Protein AF-A0A7K1E709-F1 (afdb_monomer_lite)

Foldseek 3Di:
DPDPPPVLVVQLVVLLVVLVVLVVLLVQCLVVVVDPPSCVVSVNHDCQLVLLPQQCLLVLDQQAPDPPRHDPDPNVVSVVLSVLSVVAPHSSSSVVSVSVVSSVVSSRD

pLDDT: mean 92.6, std 9.47, range [52.97, 98.5]

Secondary structure (DSSP, 8-state):
--SSHHHHHHHHHHHHHHHHHHHHHHHHHHHTTT-TTHHHHTT---HHHHHHHHTTTTTT--TT--TTT---S-HHHHHHHHHHHTT-SSHHHHHHHHHHHHHHHHHH-

Structure (mmCIF, N/CA/C/O backbone):
data_AF-A0A7K1E709-F1
#
_entry.id   AF-A0A7K1E709-F1
#
loop_
_atom_site.group_PDB
_atom_site.id
_atom_site.type_symbol
_atom_site.label_atom_id
_atom_site.label_alt_id
_atom_site.label_comp_id
_atom_site.label_asym_id
_atom_site.label_entity_id
_atom_site.label_seq_id
_atom_site.pdbx_PDB_ins_code
_atom_site.Cartn_x
_atom_site.Cartn_y
_atom_site.Cartn_z
_atom_site.occupancy
_atom_site.B_iso_or_equiv
_atom_site.auth_seq_id
_atom_site.auth_comp_id
_atom_site.auth_asym_id
_atom_site.auth_atom_id
_atom_site.pdbx_PDB_model_num
ATOM 1 N N . MET A 1 1 ? -22.619 -15.477 29.634 1.00 52.97 1 MET A N 1
ATOM 2 C CA . MET A 1 1 ? -22.634 -14.726 28.351 1.00 52.97 1 MET A CA 1
ATOM 3 C C . MET A 1 1 ? -23.086 -13.294 28.629 1.00 52.97 1 MET A C 1
ATOM 5 O O . MET A 1 1 ? -23.983 -13.154 29.445 1.00 52.97 1 MET A O 1
ATOM 9 N N . LYS A 1 2 ? -22.523 -12.275 27.952 1.00 59.69 2 LYS A N 1
ATOM 10 C CA . LYS A 1 2 ? -22.848 -10.821 28.043 1.00 59.69 2 LYS A CA 1
ATOM 11 C C . LYS A 1 2 ? -22.007 -9.948 29.003 1.00 59.69 2 LYS A C 1
ATOM 13 O O . LYS A 1 2 ? -22.567 -9.282 29.859 1.00 59.69 2 LYS A O 1
ATOM 18 N N . ARG A 1 3 ? -20.681 -9.878 28.811 1.00 58.50 3 ARG A N 1
ATOM 19 C CA . ARG A 1 3 ? -19.858 -8.666 29.097 1.00 58.50 3 ARG A CA 1
ATOM 20 C C . ARG A 1 3 ? -18.655 -8.495 28.142 1.00 58.50 3 ARG A C 1
ATOM 22 O O . ARG A 1 3 ? -17.743 -7.742 28.445 1.00 58.50 3 ARG A O 1
ATOM 29 N N . LEU A 1 4 ? -18.650 -9.168 26.985 1.00 56.81 4 LEU A N 1
ATOM 30 C CA . LEU A 1 4 ? -17.544 -9.096 26.011 1.00 56.81 4 LEU A CA 1
ATOM 31 C C . LEU A 1 4 ? -17.720 -7.984 24.952 1.00 56.81 4 LEU A C 1
ATOM 33 O O . LEU A 1 4 ? -16.782 -7.660 24.240 1.00 56.81 4 LEU A O 1
ATOM 37 N N . LEU A 1 5 ? -18.913 -7.385 24.861 1.00 58.75 5 LEU A N 1
ATOM 38 C CA . LEU A 1 5 ? -19.239 -6.326 23.898 1.00 58.75 5 LEU A CA 1
ATOM 39 C C . LEU A 1 5 ? -18.514 -4.973 24.116 1.00 58.75 5 LEU A C 1
ATOM 41 O O . LEU A 1 5 ? -18.129 -4.371 23.119 1.00 58.75 5 LEU A O 1
ATOM 45 N N . PRO A 1 6 ? -18.313 -4.462 25.354 1.00 67.00 6 PRO A N 1
ATOM 46 C CA . PRO A 1 6 ? -17.666 -3.163 25.543 1.00 67.00 6 PRO A CA 1
ATOM 47 C C . PRO A 1 6 ? -16.202 -3.095 25.070 1.00 67.00 6 PRO A C 1
ATOM 49 O O . PRO A 1 6 ? -15.883 -2.120 24.395 1.00 67.00 6 PRO A O 1
ATOM 52 N N . PRO A 1 7 ? -15.309 -4.071 25.347 1.00 70.44 7 PRO A N 1
ATOM 53 C CA . PRO A 1 7 ? -13.921 -3.969 24.900 1.00 70.44 7 PRO A CA 1
ATOM 54 C C . PRO A 1 7 ? -13.797 -4.036 23.376 1.00 70.44 7 PRO A C 1
ATOM 56 O O . PRO A 1 7 ? -13.090 -3.211 22.817 1.00 70.44 7 PRO A O 1
ATOM 59 N N . LEU A 1 8 ? -14.541 -4.928 22.710 1.00 71.19 8 LEU A N 1
ATOM 60 C CA . LEU A 1 8 ? -14.501 -5.074 21.250 1.00 71.19 8 LEU A CA 1
ATOM 61 C C . LEU A 1 8 ? -15.040 -3.828 20.521 1.00 71.19 8 LEU A C 1
ATOM 63 O O . LEU A 1 8 ? -14.513 -3.417 19.493 1.00 71.19 8 LEU A O 1
ATOM 67 N N . ALA A 1 9 ? -16.078 -3.188 21.071 1.00 80.25 9 ALA A N 1
ATOM 68 C CA . ALA A 1 9 ? -16.600 -1.940 20.519 1.00 80.25 9 ALA A CA 1
ATOM 69 C C . ALA A 1 9 ? -15.609 -0.775 20.686 1.00 80.25 9 ALA A C 1
ATOM 71 O O . ALA A 1 9 ? -15.447 0.034 19.776 1.00 80.25 9 ALA A O 1
ATOM 72 N N . ILE A 1 10 ? -14.927 -0.692 21.833 1.00 84.88 10 ILE A N 1
ATOM 73 C CA . ILE A 1 10 ? -13.928 0.352 22.093 1.00 84.88 10 ILE A CA 1
ATOM 74 C C . ILE A 1 10 ? -12.705 0.161 21.188 1.00 84.88 10 ILE A C 1
ATOM 76 O O . ILE A 1 10 ? -12.277 1.125 20.553 1.00 84.88 10 ILE A O 1
ATOM 80 N N . THR A 1 11 ? -12.173 -1.061 21.078 1.00 85.50 11 THR A N 1
ATOM 81 C CA . THR A 1 11 ? -11.017 -1.343 20.213 1.00 85.50 11 THR A CA 1
ATOM 82 C C . THR A 1 11 ? -11.342 -1.056 18.753 1.00 85.50 11 THR A C 1
ATOM 84 O O . THR A 1 11 ? -10.609 -0.294 18.123 1.00 85.50 11 THR A O 1
ATOM 87 N N . GLY A 1 12 ? -12.490 -1.523 18.251 1.00 90.38 12 GLY A N 1
ATOM 88 C CA . GLY A 1 12 ? -12.926 -1.256 16.879 1.00 90.38 12 GLY A CA 1
ATOM 89 C C . GLY A 1 12 ? -13.051 0.239 16.559 1.00 90.38 12 GLY A C 1
ATOM 90 O O . GLY A 1 12 ? -12.572 0.692 15.520 1.00 90.38 12 GLY A O 1
ATOM 91 N N . VAL A 1 13 ? -13.618 1.044 17.470 1.00 91.50 13 VAL A N 1
ATOM 92 C CA . VAL A 1 13 ? -13.717 2.507 17.290 1.00 91.50 13 VAL A CA 1
ATOM 93 C C . VAL A 1 13 ? -12.338 3.170 17.291 1.00 91.50 13 VAL A C 1
ATOM 95 O O . VAL A 1 13 ? -12.063 4.021 16.439 1.00 91.50 13 VAL A O 1
ATOM 98 N N . THR A 1 14 ? -11.450 2.786 18.214 1.00 92.62 14 THR A N 1
ATOM 99 C CA . THR A 1 14 ? -10.085 3.336 18.244 1.00 92.62 14 THR A CA 1
ATOM 100 C C . THR A 1 14 ? -9.299 2.979 16.983 1.00 92.62 14 THR A C 1
ATOM 102 O O . THR A 1 14 ? -8.704 3.868 16.374 1.00 92.62 14 THR A O 1
ATOM 105 N N . ALA A 1 15 ? -9.366 1.722 16.535 1.00 94.88 15 ALA A N 1
ATOM 106 C CA . ALA A 1 15 ? -8.724 1.252 15.314 1.00 94.88 15 ALA A CA 1
ATOM 107 C C . ALA A 1 15 ? -9.249 1.993 14.079 1.00 94.88 15 ALA A C 1
ATOM 109 O O . ALA A 1 15 ? -8.456 2.516 13.299 1.00 94.88 15 ALA A O 1
ATOM 110 N N . GLY A 1 16 ? -10.572 2.123 13.935 1.00 94.75 16 GLY A N 1
ATOM 111 C CA . GLY A 1 16 ? -11.177 2.852 12.819 1.00 94.75 16 GLY A CA 1
ATOM 112 C C . GLY A 1 16 ? -10.780 4.330 12.788 1.00 94.75 16 GLY A C 1
ATOM 113 O O . GLY A 1 16 ? -10.473 4.872 11.724 1.00 94.75 16 GLY A O 1
ATOM 114 N N . THR A 1 17 ? -10.706 4.976 13.955 1.00 95.81 17 THR A N 1
ATOM 115 C CA . THR A 1 17 ? -10.279 6.379 14.060 1.00 95.81 17 THR A CA 1
ATOM 116 C C . THR A 1 17 ? -8.817 6.544 13.640 1.00 95.81 17 THR A C 1
ATOM 118 O O . THR A 1 17 ? -8.505 7.406 12.818 1.00 95.81 17 THR A O 1
ATOM 121 N N . LEU A 1 18 ? -7.918 5.695 14.147 1.00 96.69 18 LEU A N 1
ATOM 122 C CA . LEU A 1 18 ? -6.495 5.738 13.801 1.00 96.69 18 LEU A CA 1
ATOM 123 C C . LEU A 1 18 ? -6.244 5.386 12.331 1.00 96.69 18 LEU A C 1
ATOM 125 O O . LEU A 1 18 ? -5.436 6.048 11.682 1.00 96.69 18 LEU A O 1
ATOM 129 N N . ALA A 1 19 ? -6.961 4.402 11.785 1.00 96.56 19 ALA A N 1
ATOM 130 C CA . ALA A 1 19 ? -6.882 4.048 10.371 1.00 96.56 19 ALA A CA 1
ATOM 131 C C . ALA A 1 19 ? -7.314 5.219 9.478 1.00 96.56 19 ALA A C 1
ATOM 133 O O . ALA A 1 19 ? -6.614 5.557 8.524 1.00 96.56 19 ALA A O 1
ATOM 134 N N . THR A 1 20 ? -8.410 5.896 9.835 1.00 96.56 20 THR A N 1
ATOM 135 C CA . THR A 1 20 ? -8.896 7.079 9.110 1.00 96.56 20 THR A CA 1
ATOM 136 C C . THR A 1 20 ? -7.868 8.207 9.151 1.00 96.56 20 THR A C 1
ATOM 138 O O . THR A 1 20 ? -7.515 8.758 8.112 1.00 96.56 20 THR A O 1
ATOM 141 N N . LEU A 1 21 ? -7.327 8.524 10.332 1.00 97.00 21 LEU A N 1
ATOM 142 C CA . LEU A 1 21 ? -6.293 9.553 10.481 1.00 97.00 21 LEU A CA 1
ATOM 143 C C . LEU A 1 21 ? -5.020 9.216 9.690 1.00 97.00 21 LEU A C 1
ATOM 145 O O . LEU A 1 21 ? -4.437 10.098 9.060 1.00 97.00 21 LEU A O 1
ATOM 149 N N . SER A 1 22 ? -4.609 7.947 9.690 1.00 95.81 22 SER A N 1
ATOM 150 C CA . SER A 1 22 ? -3.447 7.475 8.934 1.00 95.81 22 SER A CA 1
ATOM 151 C C . SER A 1 22 ? -3.663 7.620 7.424 1.00 95.81 22 SER A C 1
ATOM 153 O O . SER A 1 22 ? -2.808 8.162 6.726 1.00 95.81 22 SER A O 1
ATOM 155 N N . PHE A 1 23 ? -4.844 7.248 6.917 1.00 96.94 23 PHE A N 1
ATOM 156 C CA . PHE A 1 23 ? -5.181 7.438 5.506 1.00 96.94 23 PHE A CA 1
ATOM 157 C C . PHE A 1 23 ? -5.229 8.923 5.119 1.00 96.94 23 PHE A C 1
ATOM 159 O O . PHE A 1 23 ? -4.656 9.310 4.102 1.00 96.94 23 PHE A O 1
ATOM 166 N N . LEU A 1 24 ? -5.833 9.777 5.957 1.00 97.19 24 LEU A N 1
ATOM 167 C CA . LEU A 1 24 ? -5.874 11.229 5.741 1.00 97.19 24 LEU A CA 1
ATOM 168 C C . LEU A 1 24 ? -4.470 11.843 5.664 1.00 97.19 24 LEU A C 1
ATOM 170 O O . LEU A 1 24 ? -4.211 12.663 4.786 1.00 97.19 24 LEU A O 1
ATOM 174 N N . LYS A 1 25 ? -3.542 11.416 6.530 1.00 96.06 25 LYS A N 1
ATOM 175 C CA . LYS A 1 25 ? -2.126 11.817 6.465 1.00 96.06 25 LYS A CA 1
ATOM 176 C C . LYS A 1 25 ? -1.496 11.441 5.119 1.00 96.06 25 LYS A C 1
ATOM 178 O O . LYS A 1 25 ? -0.714 12.217 4.571 1.00 96.06 25 LYS A O 1
ATOM 183 N N . SER A 1 26 ? -1.824 10.268 4.588 1.00 97.12 26 SER A N 1
ATOM 184 C CA . SER A 1 26 ? -1.278 9.784 3.319 1.00 97.12 26 SER A CA 1
ATOM 185 C C . SER A 1 26 ? -1.885 10.448 2.084 1.00 97.12 26 SER A C 1
ATOM 187 O O . SER A 1 26 ? -1.290 10.345 1.012 1.00 97.12 26 SER A O 1
ATOM 189 N N . LEU A 1 27 ? -3.012 11.164 2.199 1.00 97.38 27 LEU A N 1
ATOM 190 C CA . LEU A 1 27 ? -3.691 11.770 1.047 1.00 97.38 27 LEU A CA 1
ATOM 191 C C . LEU A 1 27 ? -2.800 12.725 0.252 1.00 97.38 27 LEU A C 1
ATOM 193 O O . LEU A 1 27 ? -2.828 12.660 -0.973 1.00 97.38 27 LEU A O 1
ATOM 197 N N . HIS A 1 28 ? -1.983 13.557 0.914 1.00 97.19 28 HIS A N 1
ATOM 198 C CA . HIS A 1 28 ? -1.054 14.457 0.212 1.00 97.19 28 HIS A CA 1
ATOM 199 C C . HIS A 1 28 ? -0.099 13.678 -0.691 1.00 97.19 28 HIS A C 1
ATOM 201 O O . HIS A 1 28 ? 0.092 14.028 -1.850 1.00 97.19 28 HIS A O 1
AT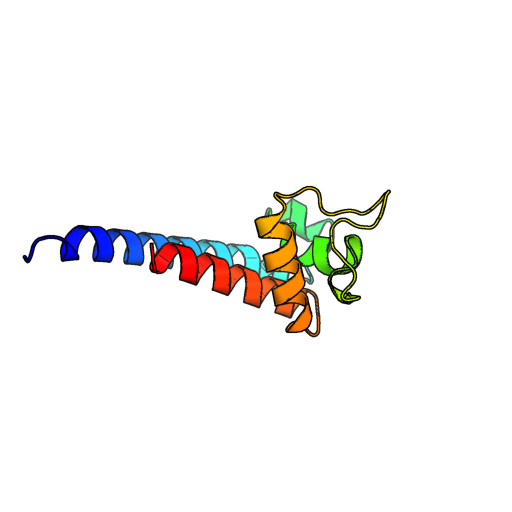OM 207 N N . CYS A 1 29 ? 0.481 12.591 -0.187 1.00 97.69 29 CYS A N 1
ATOM 208 C CA . CYS A 1 29 ? 1.359 11.752 -0.992 1.00 97.69 29 CYS A CA 1
ATOM 209 C C . CYS A 1 29 ? 0.594 10.991 -2.072 1.00 97.69 29 CYS A C 1
ATOM 211 O O . CYS A 1 29 ? 1.054 10.939 -3.208 1.00 97.69 29 CYS A O 1
ATOM 213 N N . ARG A 1 30 ? -0.586 10.450 -1.755 1.00 97.62 30 ARG A N 1
ATOM 214 C CA . ARG A 1 30 ? -1.413 9.695 -2.702 1.00 97.62 30 ARG A CA 1
ATOM 215 C C . ARG A 1 30 ? -1.815 10.542 -3.912 1.0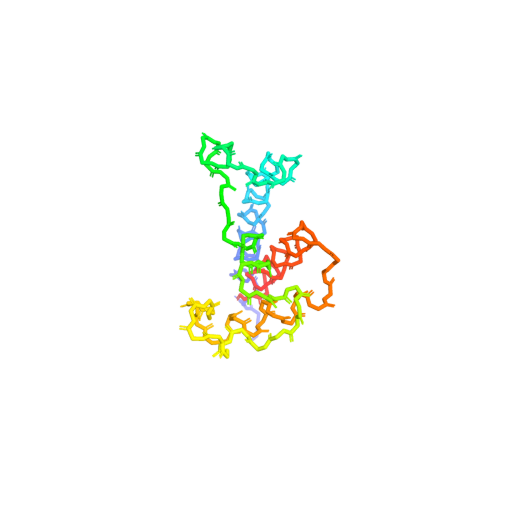0 97.62 30 ARG A C 1
ATOM 217 O O . ARG A 1 30 ? -1.738 10.058 -5.035 1.00 97.62 30 ARG A O 1
ATOM 224 N N . THR A 1 31 ? -2.198 11.806 -3.711 1.00 97.50 31 THR A N 1
ATOM 225 C CA . THR A 1 31 ? -2.549 12.728 -4.810 1.00 97.50 31 THR A CA 1
ATOM 226 C C . THR A 1 31 ? -1.335 13.249 -5.580 1.00 97.50 31 THR A C 1
ATOM 228 O O . THR A 1 31 ? -1.487 13.716 -6.703 1.00 97.50 31 THR A O 1
ATOM 231 N N . ASN A 1 32 ? -0.136 13.131 -5.006 1.00 97.25 32 ASN A N 1
ATOM 232 C CA . ASN A 1 32 ? 1.140 13.496 -5.625 1.00 97.25 32 ASN A CA 1
ATOM 233 C C . ASN A 1 32 ? 1.996 12.256 -5.958 1.00 97.25 32 ASN A C 1
ATOM 235 O O . ASN A 1 32 ? 3.227 12.324 -5.946 1.00 97.25 32 ASN A O 1
ATOM 239 N N . PHE A 1 33 ? 1.348 11.115 -6.227 1.00 96.94 33 PHE A N 1
ATOM 240 C CA . PHE A 1 33 ? 1.966 9.876 -6.720 1.00 96.94 33 PHE A CA 1
ATOM 241 C C . PHE A 1 33 ? 3.127 9.333 -5.874 1.00 96.94 33 PHE A C 1
ATOM 243 O O . PHE A 1 33 ? 4.020 8.670 -6.394 1.00 96.94 33 PHE A O 1
ATOM 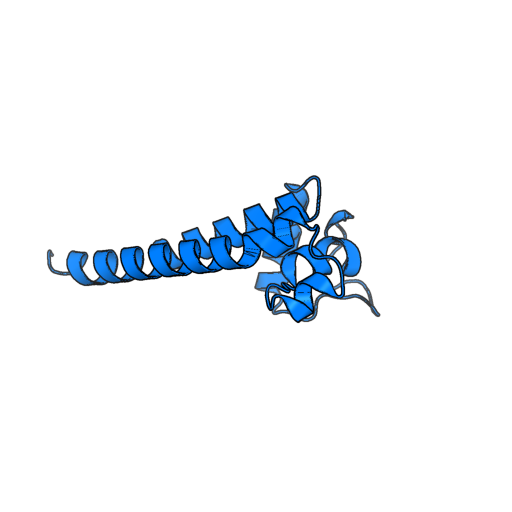250 N N . PHE A 1 34 ? 3.143 9.628 -4.573 1.00 96.94 34 PHE A N 1
ATOM 251 C CA . PHE A 1 34 ? 4.230 9.276 -3.657 1.00 96.94 34 PHE A CA 1
ATOM 252 C C . PHE A 1 34 ? 5.627 9.694 -4.169 1.00 96.94 34 PHE A C 1
ATOM 254 O O . PHE A 1 34 ? 6.640 9.109 -3.775 1.00 96.94 34 PHE A O 1
ATOM 261 N N . ALA A 1 35 ? 5.709 10.743 -4.992 1.00 96.19 35 ALA A N 1
ATOM 262 C CA . ALA A 1 35 ? 6.952 11.169 -5.620 1.00 96.19 35 ALA A CA 1
ATOM 263 C C . ALA A 1 35 ? 7.992 11.688 -4.607 1.00 96.19 35 ALA A C 1
ATOM 265 O O . ALA A 1 35 ? 7.673 12.391 -3.644 1.00 96.19 35 ALA A O 1
ATOM 266 N N . SER A 1 36 ? 9.268 11.388 -4.854 1.00 93.69 36 SER A N 1
ATOM 267 C CA . SER A 1 36 ? 10.397 11.987 -4.131 1.00 93.69 36 SER A CA 1
ATOM 268 C C . SER A 1 36 ? 10.738 13.368 -4.716 1.00 93.69 36 SER A C 1
ATOM 270 O O . SER A 1 36 ? 10.647 13.533 -5.933 1.00 93.69 36 SER A O 1
ATOM 272 N N . PRO A 1 37 ? 11.131 14.371 -3.901 1.00 95.75 37 PRO A N 1
ATOM 273 C CA . PRO A 1 37 ? 11.327 14.339 -2.444 1.00 95.75 37 PRO A CA 1
ATOM 274 C C . PRO A 1 37 ? 10.050 14.596 -1.629 1.00 95.75 37 PRO A C 1
ATOM 276 O O . PRO A 1 37 ? 10.090 14.508 -0.402 1.00 95.75 37 PRO A O 1
ATOM 279 N N . ASN A 1 38 ? 8.928 14.895 -2.294 1.00 95.75 38 ASN A N 1
ATOM 280 C CA . ASN A 1 38 ? 7.664 15.306 -1.676 1.00 95.75 38 ASN A CA 1
ATOM 281 C C . ASN A 1 38 ? 7.188 14.332 -0.582 1.00 95.75 38 ASN A C 1
ATOM 283 O O . ASN A 1 38 ? 6.774 14.761 0.493 1.00 95.75 38 ASN A O 1
ATOM 287 N N . SER A 1 39 ? 7.325 13.022 -0.808 1.00 96.12 39 SER A N 1
ATOM 288 C CA . SER A 1 39 ? 6.956 12.006 0.183 1.00 96.12 39 SER A CA 1
ATOM 289 C C . SER A 1 39 ? 7.723 12.096 1.495 1.00 96.12 39 SER A C 1
ATOM 291 O O . SER A 1 39 ? 7.165 11.844 2.566 1.00 96.12 39 SER A O 1
ATOM 293 N N . TYR A 1 40 ? 8.993 12.484 1.420 1.00 95.81 40 TYR A N 1
ATOM 294 C CA . TYR A 1 40 ? 9.860 12.608 2.582 1.00 95.81 40 TYR A CA 1
ATOM 295 C C . TYR A 1 40 ? 9.665 13.953 3.280 1.00 95.81 40 TYR A C 1
ATOM 297 O O . TYR A 1 40 ? 9.561 13.992 4.503 1.00 95.81 40 TYR A O 1
ATOM 305 N N . THR A 1 41 ? 9.538 15.048 2.527 1.00 97.25 41 THR A N 1
ATOM 306 C CA . THR A 1 41 ? 9.356 16.389 3.106 1.00 97.25 41 THR A CA 1
ATOM 307 C C . THR A 1 41 ? 7.995 16.560 3.781 1.00 97.25 41 THR A C 1
ATOM 309 O O . THR A 1 41 ? 7.901 17.259 4.786 1.00 97.25 41 THR A O 1
ATOM 312 N N . HIS A 1 42 ? 6.957 15.878 3.290 1.00 96.12 42 HIS A N 1
ATOM 313 C CA . HIS A 1 42 ? 5.624 15.856 3.904 1.00 96.12 42 HIS A CA 1
ATOM 314 C C . HIS A 1 42 ? 5.401 14.667 4.853 1.00 96.12 42 HIS A C 1
ATOM 316 O O . HIS A 1 42 ? 4.292 14.470 5.356 1.00 96.12 42 HIS A O 1
ATOM 322 N N . LEU A 1 43 ? 6.448 13.879 5.131 1.00 95.88 43 LEU A N 1
ATOM 323 C CA . LEU A 1 43 ? 6.428 12.744 6.059 1.00 95.88 43 LEU A CA 1
ATOM 324 C C . LEU A 1 43 ? 5.335 11.704 5.753 1.00 95.88 43 LEU A C 1
ATOM 326 O O . LEU A 1 43 ? 4.865 11.035 6.671 1.00 95.88 43 LEU A O 1
ATOM 330 N N . CYS A 1 44 ? 4.889 11.572 4.506 1.00 96.75 44 CYS A N 1
ATOM 331 C CA . CYS A 1 44 ? 3.822 10.646 4.105 1.00 96.75 44 CYS A CA 1
ATOM 332 C C . CYS A 1 44 ? 4.319 9.498 3.210 1.00 96.75 44 CYS A C 1
ATOM 334 O O . CYS A 1 44 ? 3.519 8.830 2.557 1.00 96.75 44 CYS A O 1
ATOM 336 N N . TYR A 1 45 ? 5.633 9.251 3.206 1.00 96.31 45 TYR A N 1
ATOM 337 C CA . TYR A 1 45 ? 6.234 8.072 2.587 1.00 96.31 45 TYR A CA 1
ATOM 338 C C . TYR A 1 45 ? 5.588 6.770 3.089 1.00 96.31 45 TYR A C 1
ATOM 340 O O . TYR A 1 45 ? 5.291 6.620 4.277 1.00 96.31 45 TYR A O 1
ATOM 348 N N . SER A 1 46 ? 5.393 5.825 2.170 1.00 96.19 46 SER A N 1
ATOM 349 C CA . SER A 1 46 ? 4.897 4.484 2.453 1.00 96.19 46 SER A CA 1
ATOM 350 C C . SER A 1 46 ? 5.597 3.486 1.541 1.00 96.19 46 SER A C 1
ATOM 352 O O . SER A 1 46 ? 5.662 3.699 0.330 1.00 96.19 46 SER A O 1
ATOM 354 N N . ASP A 1 47 ? 6.071 2.380 2.115 1.00 95.50 47 ASP A N 1
ATOM 355 C CA . ASP A 1 47 ? 6.676 1.298 1.339 1.00 95.50 47 ASP A CA 1
ATOM 356 C C . ASP A 1 47 ? 5.653 0.590 0.443 1.00 95.50 47 ASP A C 1
ATOM 358 O O . ASP A 1 47 ? 6.018 0.065 -0.599 1.00 95.50 47 ASP A O 1
ATOM 362 N N . ILE A 1 48 ? 4.364 0.593 0.799 1.00 97.00 48 ILE A N 1
ATOM 363 C CA . ILE A 1 48 ? 3.324 -0.145 0.068 1.00 97.00 48 ILE A CA 1
ATOM 364 C C . ILE A 1 48 ? 3.328 0.201 -1.438 1.00 97.00 48 ILE A C 1
ATOM 366 O O . ILE A 1 48 ? 3.589 -0.694 -2.239 1.00 97.00 48 ILE A O 1
ATOM 370 N N . PRO A 1 49 ? 3.119 1.460 -1.871 1.00 97.00 49 PRO A N 1
ATOM 371 C CA . PRO A 1 49 ? 3.183 1.800 -3.292 1.00 97.00 49 PRO A CA 1
ATOM 372 C C . PRO A 1 49 ? 4.589 1.616 -3.888 1.00 97.00 49 PRO A C 1
ATOM 374 O O . PRO A 1 49 ? 4.707 1.294 -5.067 1.00 97.00 49 PRO A O 1
ATOM 377 N N . ALA A 1 50 ? 5.654 1.779 -3.093 1.00 95.44 50 ALA A N 1
ATOM 378 C CA . ALA A 1 50 ? 7.035 1.643 -3.563 1.00 95.44 50 ALA A CA 1
ATOM 379 C C . ALA A 1 50 ? 7.397 0.190 -3.921 1.00 95.44 50 ALA A C 1
ATOM 381 O O . ALA A 1 50 ? 8.104 -0.054 -4.898 1.00 95.44 50 ALA A O 1
ATOM 382 N N . LEU A 1 51 ? 6.892 -0.783 -3.160 1.00 96.25 51 LEU A N 1
ATOM 383 C CA . LEU A 1 51 ? 7.180 -2.206 -3.354 1.00 96.25 51 LEU A CA 1
ATOM 384 C C . LEU A 1 51 ? 6.431 -2.813 -4.544 1.00 96.25 51 LEU A C 1
ATOM 386 O O . LEU A 1 51 ? 6.872 -3.846 -5.043 1.00 96.25 51 LEU A O 1
ATOM 390 N N . PHE A 1 52 ? 5.339 -2.185 -5.004 1.00 97.00 52 PHE A N 1
ATOM 391 C CA . PHE A 1 52 ? 4.471 -2.716 -6.062 1.00 97.00 52 PHE A CA 1
ATOM 392 C C . PHE A 1 52 ? 5.263 -3.109 -7.315 1.00 97.00 52 PHE A C 1
ATOM 394 O O . PHE A 1 52 ? 5.262 -4.277 -7.693 1.00 97.00 52 PHE A O 1
ATOM 401 N N . GLY A 1 53 ? 6.008 -2.161 -7.890 1.00 94.12 53 GLY A N 1
ATOM 402 C CA . GLY A 1 53 ? 6.901 -2.426 -9.021 1.00 94.12 53 GLY A CA 1
ATOM 403 C C . GLY A 1 53 ? 8.296 -2.890 -8.599 1.00 94.12 53 GLY A C 1
ATOM 404 O O . GLY A 1 53 ? 8.877 -3.771 -9.225 1.00 94.12 53 GLY A O 1
ATOM 405 N N . ALA A 1 54 ? 8.845 -2.344 -7.505 1.00 93.88 54 ALA A N 1
ATOM 406 C CA . ALA A 1 54 ? 10.233 -2.615 -7.115 1.00 93.88 54 ALA A CA 1
ATOM 407 C C . ALA A 1 54 ? 10.501 -4.086 -6.755 1.00 93.88 54 ALA A C 1
ATOM 409 O O . ALA A 1 54 ? 11.640 -4.534 -6.843 1.00 93.88 54 ALA A O 1
ATOM 410 N N . ARG A 1 55 ? 9.466 -4.833 -6.344 1.00 94.62 55 ARG A N 1
ATOM 411 C CA . ARG A 1 55 ? 9.548 -6.267 -6.013 1.00 94.62 55 ARG A CA 1
ATOM 412 C C . ARG A 1 55 ? 8.812 -7.155 -7.024 1.00 94.62 55 ARG A C 1
ATOM 414 O O . ARG A 1 55 ? 8.573 -8.326 -6.744 1.00 94.62 55 ARG A O 1
ATOM 421 N N . GLY A 1 56 ? 8.414 -6.597 -8.172 1.00 93.94 56 GLY A N 1
ATOM 422 C CA . GLY A 1 56 ? 7.686 -7.306 -9.229 1.00 93.94 56 GLY A CA 1
ATOM 423 C C . GLY A 1 56 ? 6.295 -7.807 -8.824 1.00 93.94 56 GLY A C 1
ATOM 424 O O . GLY A 1 56 ? 5.789 -8.765 -9.410 1.00 93.94 56 GLY A O 1
ATOM 425 N N . LEU A 1 57 ? 5.660 -7.204 -7.813 1.00 95.88 57 LEU A N 1
ATOM 426 C CA . LEU A 1 57 ? 4.316 -7.617 -7.391 1.00 95.88 57 LEU A CA 1
ATOM 427 C C . LEU A 1 57 ? 3.283 -7.335 -8.491 1.00 95.88 57 LEU A C 1
ATOM 429 O O . LEU A 1 57 ? 2.364 -8.129 -8.684 1.00 95.88 57 LEU A O 1
ATOM 433 N N . ASP A 1 58 ? 3.483 -6.249 -9.234 1.00 96.25 58 ASP A N 1
ATOM 434 C CA . ASP A 1 58 ? 2.741 -5.861 -10.437 1.00 96.25 58 ASP A CA 1
ATOM 435 C C . ASP A 1 58 ? 2.873 -6.875 -11.590 1.00 96.25 58 ASP A C 1
ATOM 437 O O . ASP A 1 58 ? 1.961 -7.024 -12.398 1.00 96.25 58 ASP A O 1
ATOM 441 N N . GLN A 1 59 ? 3.977 -7.625 -11.639 1.00 94.81 59 GLN A N 1
ATOM 442 C CA . GLN A 1 59 ? 4.227 -8.670 -12.639 1.00 94.81 59 GLN A CA 1
ATOM 443 C C . GLN A 1 59 ? 3.685 -10.048 -12.224 1.00 94.81 59 GLN A C 1
ATOM 445 O O . GLN A 1 59 ? 3.809 -11.022 -12.968 1.00 94.81 59 GLN A O 1
ATOM 450 N N . GLY A 1 60 ? 3.120 -10.172 -11.018 1.00 91.94 60 GLY A N 1
ATOM 451 C CA . GLY A 1 60 ? 2.600 -11.437 -10.497 1.00 91.94 60 GLY A CA 1
ATOM 452 C C . GLY A 1 60 ? 3.669 -12.505 -10.233 1.00 91.94 60 GLY A C 1
ATOM 453 O O . GLY A 1 60 ? 3.323 -13.678 -10.058 1.00 91.94 60 GLY A O 1
ATOM 454 N N . ILE A 1 61 ? 4.951 -12.124 -10.193 1.00 91.06 61 ILE A N 1
ATOM 455 C CA . ILE A 1 61 ? 6.042 -13.041 -9.855 1.00 91.06 61 ILE A CA 1
ATOM 456 C C . ILE A 1 61 ? 5.995 -13.415 -8.369 1.00 91.06 61 ILE A C 1
ATOM 458 O O . ILE A 1 61 ? 5.373 -12.740 -7.546 1.00 91.06 61 ILE A O 1
ATOM 462 N N . ASN A 1 62 ? 6.648 -14.521 -8.010 1.00 94.06 62 ASN A N 1
AT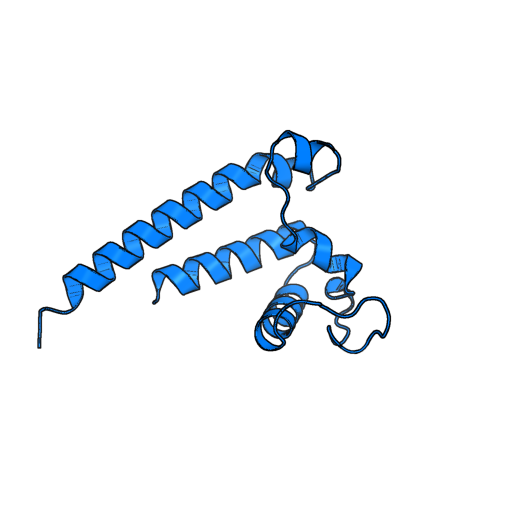OM 463 C CA . ASN A 1 62 ? 6.787 -14.891 -6.608 1.00 94.06 62 ASN A CA 1
ATOM 464 C C . ASN A 1 62 ? 7.604 -13.805 -5.871 1.00 94.06 62 ASN A C 1
ATOM 466 O O . ASN A 1 62 ? 8.755 -13.578 -6.249 1.00 94.06 62 ASN A O 1
ATOM 470 N N . PRO A 1 63 ? 7.076 -13.180 -4.797 1.00 94.94 63 PRO A N 1
ATOM 471 C CA . PRO A 1 63 ? 7.760 -12.094 -4.091 1.00 94.94 63 PRO A CA 1
ATOM 472 C C . PRO A 1 63 ? 9.125 -12.478 -3.501 1.00 94.94 63 PRO A C 1
ATOM 474 O O . PRO A 1 63 ? 9.883 -11.590 -3.136 1.00 94.94 63 PRO A O 1
ATOM 477 N N . TYR A 1 64 ? 9.451 -13.769 -3.395 1.00 95.94 64 TYR A N 1
ATOM 478 C CA . TYR A 1 64 ? 10.699 -14.262 -2.798 1.00 95.94 64 TYR A CA 1
ATOM 479 C C . TYR A 1 64 ? 11.584 -15.061 -3.769 1.00 95.94 64 TYR A C 1
ATOM 481 O O . TYR A 1 64 ? 12.466 -15.795 -3.327 1.00 95.94 64 TYR A O 1
ATOM 489 N N . SER A 1 65 ? 11.326 -15.006 -5.083 1.00 92.44 65 SER A N 1
ATOM 490 C CA . SER A 1 65 ? 12.130 -15.762 -6.059 1.00 92.44 65 SER A CA 1
ATOM 491 C C . SER A 1 65 ? 13.351 -15.016 -6.588 1.00 92.44 65 SER A C 1
ATOM 493 O O . SER A 1 65 ? 14.263 -15.660 -7.103 1.00 92.44 65 SER A O 1
ATOM 495 N N . ASP A 1 66 ? 13.367 -13.684 -6.520 1.00 91.12 66 ASP A N 1
ATOM 496 C CA . ASP A 1 66 ? 14.438 -12.878 -7.111 1.00 91.12 66 ASP A CA 1
ATOM 497 C C . ASP A 1 66 ? 15.635 -12.749 -6.146 1.00 91.12 66 ASP A C 1
ATOM 499 O O . ASP A 1 66 ? 15.457 -12.303 -5.013 1.00 91.12 66 ASP A O 1
ATOM 503 N N . PRO A 1 67 ? 16.869 -13.100 -6.542 1.00 89.50 67 PRO A N 1
ATOM 504 C CA . PRO A 1 67 ? 18.022 -13.055 -5.641 1.00 89.50 67 PRO A CA 1
ATOM 505 C C . PRO A 1 67 ? 18.449 -11.635 -5.222 1.00 89.50 67 PRO A C 1
ATOM 507 O O . PRO A 1 67 ? 19.189 -11.501 -4.251 1.00 89.50 67 PRO A O 1
ATOM 510 N N . LEU A 1 68 ? 18.021 -10.591 -5.937 1.00 90.94 68 LEU A N 1
ATOM 511 C CA . LEU A 1 68 ? 18.402 -9.193 -5.705 1.00 90.94 68 LEU A CA 1
ATOM 512 C C . LEU A 1 68 ? 17.232 -8.330 -5.212 1.00 90.94 68 LEU A C 1
ATOM 514 O O . LEU A 1 68 ? 17.445 -7.428 -4.407 1.00 90.94 68 LEU A O 1
ATOM 518 N N . ASN A 1 69 ? 16.011 -8.608 -5.674 1.00 90.56 69 ASN A N 1
ATOM 519 C CA . ASN A 1 69 ? 14.818 -7.787 -5.442 1.00 90.56 69 ASN A CA 1
ATOM 520 C C . ASN A 1 69 ? 13.691 -8.540 -4.715 1.00 90.56 69 ASN A C 1
ATOM 522 O O . ASN A 1 69 ? 12.530 -8.134 -4.782 1.00 90.56 69 ASN A O 1
ATOM 526 N N . SER A 1 70 ? 14.003 -9.636 -4.016 1.00 93.94 70 SER A N 1
ATOM 527 C CA . SER A 1 70 ? 13.023 -10.322 -3.163 1.00 93.94 70 SER A CA 1
ATOM 528 C C . SER A 1 70 ? 12.460 -9.401 -2.085 1.00 93.94 70 SER A C 1
ATOM 530 O O . SER A 1 70 ? 13.137 -8.503 -1.590 1.00 93.94 70 SER A O 1
ATOM 532 N N . MET A 1 71 ? 11.217 -9.640 -1.684 1.00 94.62 71 MET A N 1
ATOM 533 C CA . MET A 1 71 ? 10.548 -8.974 -0.575 1.00 94.62 71 MET A CA 1
ATOM 534 C C . MET A 1 71 ? 11.305 -9.218 0.742 1.00 94.62 71 MET A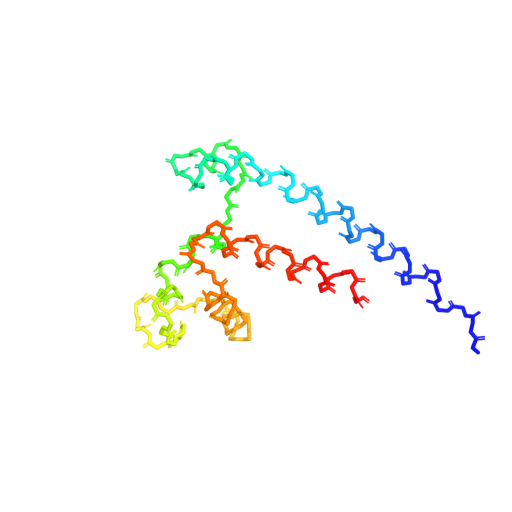 C 1
ATOM 536 O O . MET A 1 71 ? 11.676 -10.345 1.055 1.00 94.62 71 MET A O 1
ATOM 540 N N . GLU A 1 72 ? 11.513 -8.168 1.537 1.00 93.56 72 GLU A N 1
ATOM 541 C CA . GLU A 1 72 ? 12.245 -8.249 2.821 1.00 93.56 72 GLU A CA 1
ATOM 542 C C . GLU A 1 72 ? 11.326 -8.459 4.036 1.00 93.56 72 GLU A C 1
ATOM 544 O O . GLU A 1 72 ? 11.778 -8.783 5.134 1.00 93.56 72 GLU A O 1
ATOM 549 N N . TYR A 1 73 ? 10.019 -8.277 3.850 1.00 93.88 73 TYR A N 1
ATOM 550 C CA . TYR A 1 73 ? 9.014 -8.401 4.904 1.00 93.88 73 TYR A CA 1
ATOM 551 C C . TYR A 1 73 ? 8.685 -9.874 5.195 1.00 93.88 73 TYR A C 1
ATOM 553 O O . TYR A 1 73 ? 8.934 -10.737 4.346 1.00 93.88 73 TYR A O 1
ATOM 561 N N . PRO A 1 74 ? 8.079 -10.188 6.360 1.00 95.75 74 PRO A N 1
ATOM 562 C CA . PRO A 1 74 ? 7.679 -11.550 6.702 1.00 95.75 74 PRO A CA 1
ATOM 563 C C . PRO A 1 74 ? 6.896 -12.243 5.584 1.00 95.75 74 PRO A C 1
ATOM 565 O O . PRO A 1 74 ? 6.016 -11.638 4.972 1.00 95.75 74 PRO A O 1
ATOM 568 N N . VAL A 1 75 ? 7.185 -13.531 5.370 1.00 95.88 75 VAL A N 1
ATOM 569 C CA . VAL A 1 75 ? 6.682 -14.329 4.234 1.00 95.88 75 VAL A CA 1
ATOM 570 C C . VAL A 1 75 ? 5.166 -14.226 4.058 1.00 95.88 75 VAL A C 1
ATOM 572 O O . VAL A 1 75 ? 4.679 -14.018 2.947 1.00 95.88 75 VAL A O 1
ATOM 575 N N . GLY A 1 76 ? 4.412 -14.311 5.158 1.00 95.25 76 GLY A N 1
ATOM 576 C CA . GLY A 1 76 ? 2.955 -14.164 5.128 1.00 95.25 76 GLY A CA 1
ATOM 577 C C . GLY A 1 76 ? 2.507 -12.799 4.599 1.00 95.25 76 GLY A C 1
ATOM 578 O O . GLY A 1 76 ? 1.658 -12.733 3.714 1.00 95.25 76 GLY A O 1
ATOM 579 N N . THR A 1 77 ? 3.121 -11.715 5.077 1.00 94.62 77 THR A N 1
ATOM 580 C CA . THR A 1 77 ? 2.826 -10.349 4.624 1.00 94.62 77 THR A CA 1
ATOM 581 C C . THR A 1 77 ? 3.156 -10.168 3.145 1.00 94.62 77 THR A C 1
ATOM 583 O O . THR A 1 77 ? 2.356 -9.587 2.416 1.00 94.62 77 THR A O 1
ATOM 586 N N . GLY A 1 78 ? 4.289 -10.704 2.677 1.00 95.69 78 GLY A N 1
ATOM 587 C CA . GLY A 1 78 ? 4.676 -10.618 1.267 1.00 95.69 78 GLY A CA 1
ATOM 588 C C . GLY A 1 78 ? 3.694 -11.318 0.331 1.00 95.69 78 GLY A C 1
ATOM 589 O O . GLY A 1 78 ? 3.325 -10.752 -0.695 1.00 95.69 78 GLY A O 1
ATOM 590 N N . TYR A 1 79 ? 3.202 -12.507 0.691 1.00 97.06 79 TYR A N 1
ATOM 591 C CA . TYR A 1 79 ? 2.192 -13.197 -0.119 1.00 97.06 79 TYR A CA 1
ATOM 592 C C . TYR A 1 79 ? 0.809 -12.542 -0.059 1.00 97.06 79 TYR A C 1
ATOM 594 O O . TYR A 1 79 ? 0.106 -12.530 -1.071 1.00 97.06 79 TYR A O 1
ATOM 602 N N . ILE A 1 80 ? 0.415 -11.965 1.081 1.00 96.88 80 ILE A N 1
ATOM 603 C CA . ILE A 1 80 ? -0.821 -11.172 1.178 1.00 96.88 80 ILE A CA 1
ATOM 604 C C . ILE A 1 80 ? -0.729 -9.959 0.247 1.00 96.88 80 ILE A C 1
ATOM 606 O O . ILE A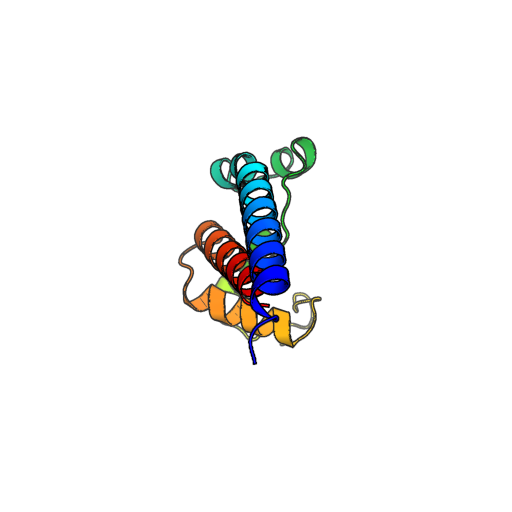 1 80 ? -1.618 -9.753 -0.578 1.00 96.88 80 ILE A O 1
ATOM 610 N N . ALA A 1 81 ? 0.377 -9.215 0.311 1.00 97.38 81 ALA A N 1
ATOM 611 C CA . ALA A 1 81 ? 0.639 -8.086 -0.572 1.00 97.38 81 ALA A CA 1
ATOM 612 C C . ALA A 1 81 ? 0.653 -8.522 -2.050 1.00 97.38 81 ALA A C 1
ATOM 614 O O . ALA A 1 81 ? -0.063 -7.950 -2.861 1.00 97.38 81 ALA A O 1
ATOM 615 N N . SER A 1 82 ? 1.367 -9.595 -2.403 1.00 97.06 82 SER A N 1
ATOM 616 C CA . SER A 1 82 ? 1.366 -10.161 -3.765 1.00 97.06 82 SER A CA 1
ATOM 617 C C . SER A 1 82 ? -0.037 -10.568 -4.237 1.00 97.06 82 SER A C 1
ATOM 619 O O . SER A 1 82 ? -0.378 -10.393 -5.404 1.00 97.06 82 SER A O 1
ATOM 621 N N . THR A 1 83 ? -0.892 -11.060 -3.338 1.00 97.62 83 THR A N 1
ATOM 622 C CA . THR A 1 83 ? -2.285 -11.388 -3.671 1.00 97.62 83 THR A CA 1
ATOM 623 C C . THR A 1 83 ? -3.097 -10.129 -3.956 1.00 97.62 83 THR A C 1
ATOM 625 O O . THR A 1 83 ? -3.803 -10.088 -4.957 1.00 97.62 83 THR A O 1
ATOM 628 N N . ILE A 1 84 ? -2.974 -9.090 -3.125 1.00 98.25 84 ILE A N 1
ATOM 629 C CA . ILE A 1 84 ? -3.652 -7.801 -3.335 1.00 98.25 84 ILE A CA 1
ATOM 630 C C . ILE A 1 84 ? -3.185 -7.139 -4.641 1.00 98.25 84 ILE A C 1
ATOM 632 O O . ILE A 1 84 ? -4.001 -6.566 -5.363 1.00 98.25 84 ILE A O 1
ATOM 636 N N . ALA A 1 85 ? -1.903 -7.276 -4.990 1.00 97.88 85 ALA A N 1
ATOM 637 C CA . ALA A 1 85 ? -1.338 -6.748 -6.231 1.00 97.88 85 ALA A CA 1
ATOM 638 C C . ALA A 1 85 ? -2.051 -7.290 -7.480 1.00 97.88 85 ALA A C 1
ATOM 640 O O . ALA A 1 85 ? -2.271 -6.540 -8.422 1.00 97.88 85 ALA A O 1
ATOM 641 N N . ARG A 1 86 ? -2.523 -8.545 -7.458 1.00 97.06 86 ARG A N 1
ATOM 642 C CA . ARG A 1 86 ? -3.297 -9.144 -8.567 1.00 97.06 86 ARG A CA 1
ATOM 643 C C . ARG A 1 86 ? -4.657 -8.485 -8.805 1.00 97.06 86 ARG A C 1
ATOM 645 O O . ARG A 1 86 ? -5.249 -8.698 -9.856 1.00 97.06 86 ARG A O 1
ATOM 652 N N . PHE A 1 87 ? -5.162 -7.738 -7.825 1.00 97.25 87 PHE A N 1
ATOM 653 C CA . PHE A 1 87 ? -6.410 -6.975 -7.905 1.00 97.25 87 PHE A CA 1
ATOM 654 C C . PHE A 1 87 ? -6.163 -5.468 -8.061 1.00 97.25 87 PHE A C 1
ATOM 656 O O . PHE A 1 87 ? -7.087 -4.679 -7.883 1.00 97.25 87 PHE A O 1
ATOM 663 N N . SER A 1 88 ? -4.919 -5.062 -8.324 1.00 98.00 88 SER A N 1
ATOM 664 C CA . SER A 1 88 ? -4.510 -3.662 -8.399 1.00 98.00 88 SER A CA 1
ATOM 665 C C . SER A 1 88 ? -4.015 -3.338 -9.803 1.00 98.00 88 SER A C 1
ATOM 667 O O . SER A 1 88 ? -3.024 -3.908 -10.246 1.00 98.00 88 SER A O 1
ATOM 669 N N . ASP A 1 89 ? -4.672 -2.396 -10.480 1.00 96.38 89 ASP A N 1
ATOM 670 C CA . ASP A 1 89 ? -4.255 -1.954 -11.819 1.00 96.38 89 ASP A CA 1
ATOM 671 C C . ASP A 1 89 ? -3.016 -1.040 -11.771 1.00 96.38 89 ASP A C 1
ATOM 673 O O . ASP A 1 89 ? -2.248 -0.957 -12.729 1.00 96.38 89 ASP A O 1
ATOM 677 N N . ASP A 1 90 ? -2.806 -0.352 -10.646 1.00 97.44 90 ASP A N 1
ATOM 678 C CA . ASP A 1 90 ? -1.674 0.539 -10.411 1.00 97.44 90 ASP A CA 1
ATOM 679 C C . ASP A 1 90 ? -1.249 0.556 -8.929 1.00 97.44 90 ASP A C 1
ATOM 681 O O . ASP A 1 90 ? -1.904 -0.006 -8.043 1.00 97.44 90 ASP A O 1
ATOM 685 N N . PHE A 1 91 ? -0.134 1.236 -8.641 1.00 97.75 91 PHE A N 1
ATOM 686 C CA . PHE A 1 91 ? 0.407 1.341 -7.283 1.00 97.75 91 PHE A CA 1
ATOM 687 C C . PHE A 1 91 ? -0.479 2.161 -6.328 1.00 97.75 91 PHE A C 1
ATOM 689 O O . PHE A 1 91 ? -0.339 2.033 -5.110 1.00 97.75 91 PHE A O 1
ATOM 696 N N . LEU A 1 92 ? -1.379 3.008 -6.844 1.00 98.00 92 LEU A N 1
ATOM 697 C CA . LEU A 1 92 ? -2.309 3.787 -6.020 1.00 98.00 92 LEU A CA 1
ATOM 698 C C . LEU A 1 92 ? -3.446 2.898 -5.516 1.00 98.00 92 LEU A C 1
ATOM 700 O O . LEU A 1 92 ? -3.731 2.876 -4.321 1.00 98.00 92 LEU A O 1
ATOM 704 N N . THR A 1 93 ? -4.028 2.110 -6.414 1.00 98.25 93 THR A N 1
ATOM 705 C CA . THR A 1 93 ? -5.029 1.085 -6.116 1.00 98.25 93 THR A CA 1
ATOM 706 C C . THR A 1 93 ? -4.436 0.033 -5.187 1.00 98.25 93 THR A C 1
ATOM 708 O O . THR A 1 93 ? -5.060 -0.344 -4.196 1.00 98.25 93 THR A O 1
ATOM 711 N N . PHE A 1 94 ? -3.184 -0.363 -5.428 1.00 98.50 94 PHE A N 1
ATOM 712 C CA . PHE A 1 94 ? -2.449 -1.251 -4.535 1.00 98.50 94 PHE A CA 1
ATOM 713 C C . PHE A 1 94 ? -2.327 -0.686 -3.119 1.00 98.50 94 PHE A C 1
ATOM 715 O O . PHE A 1 94 ? -2.590 -1.394 -2.142 1.00 98.50 94 PHE A O 1
ATOM 722 N N . PHE A 1 95 ? -1.966 0.594 -2.992 1.00 98.44 95 PHE A N 1
ATOM 723 C CA . PHE A 1 95 ? -1.929 1.275 -1.703 1.00 98.44 95 PHE A CA 1
ATOM 724 C C . PHE A 1 95 ? -3.300 1.282 -1.020 1.00 98.44 95 PHE A C 1
ATOM 726 O O . PHE A 1 95 ? -3.389 0.904 0.149 1.00 98.44 95 PHE A O 1
ATOM 733 N N . ASP A 1 96 ? -4.361 1.648 -1.739 1.00 98.25 96 ASP A N 1
ATOM 734 C CA . ASP A 1 96 ? -5.712 1.746 -1.180 1.00 98.25 96 ASP A CA 1
ATOM 735 C C . ASP A 1 96 ? -6.234 0.398 -0.682 1.00 98.25 96 ASP A C 1
ATOM 737 O O . ASP A 1 96 ? -6.755 0.309 0.432 1.00 98.25 96 ASP A O 1
ATOM 741 N N . LEU A 1 97 ? -6.056 -0.666 -1.469 1.00 98.44 97 LEU A N 1
ATOM 742 C CA . LEU A 1 97 ? -6.504 -2.006 -1.098 1.00 98.44 97 LEU A CA 1
ATOM 743 C C . LEU A 1 97 ? -5.740 -2.547 0.116 1.00 98.44 97 LEU A C 1
ATOM 745 O O . LEU A 1 97 ? -6.359 -3.120 1.013 1.00 98.44 97 LEU A O 1
ATOM 749 N N . ASN A 1 98 ? -4.423 -2.330 0.198 1.00 98.25 98 ASN A N 1
ATOM 750 C CA . ASN A 1 98 ? -3.645 -2.712 1.380 1.00 98.25 98 ASN A CA 1
ATOM 751 C C . ASN A 1 98 ? -4.034 -1.881 2.610 1.00 98.25 98 ASN A C 1
ATOM 753 O O . ASN A 1 98 ? -4.232 -2.444 3.686 1.00 98.25 98 ASN A O 1
ATOM 757 N N . ALA A 1 99 ? -4.179 -0.560 2.469 1.00 97.56 99 ALA A N 1
ATOM 758 C CA . ALA A 1 99 ? -4.594 0.316 3.563 1.00 97.56 99 ALA A CA 1
ATOM 759 C C . ALA A 1 99 ? -5.978 -0.082 4.102 1.00 97.56 99 ALA A C 1
ATOM 761 O O . ALA A 1 99 ? -6.169 -0.172 5.316 1.00 97.56 99 ALA A O 1
ATOM 762 N N . MET A 1 100 ? -6.917 -0.398 3.206 1.00 97.56 100 MET A N 1
ATOM 763 C CA . MET A 1 100 ? -8.239 -0.908 3.560 1.00 97.56 100 MET A CA 1
ATOM 764 C C . MET A 1 100 ? -8.156 -2.276 4.247 1.00 97.56 100 MET A C 1
ATOM 766 O O . MET A 1 100 ? -8.782 -2.463 5.287 1.00 97.56 100 MET A O 1
ATOM 770 N N . ALA A 1 101 ? -7.371 -3.221 3.721 1.00 96.88 101 ALA A N 1
ATOM 771 C CA . ALA A 1 101 ? -7.211 -4.547 4.320 1.00 96.88 101 ALA A CA 1
ATOM 772 C C . ALA A 1 101 ? -6.641 -4.469 5.747 1.00 96.88 101 ALA A C 1
ATOM 774 O O . ALA A 1 101 ? -7.149 -5.131 6.651 1.00 96.88 101 ALA A O 1
ATOM 775 N N . ILE A 1 102 ? -5.638 -3.615 5.968 1.00 95.69 102 ILE A N 1
ATOM 776 C CA . ILE A 1 102 ? -5.046 -3.368 7.290 1.00 95.69 102 ILE A CA 1
ATOM 777 C C . ILE A 1 102 ? -6.072 -2.729 8.235 1.00 95.69 102 ILE A C 1
ATOM 779 O O . ILE A 1 102 ? -6.198 -3.155 9.384 1.00 95.69 102 ILE A O 1
ATOM 783 N N . ALA A 1 103 ? -6.833 -1.737 7.763 1.00 95.56 103 ALA A N 1
ATOM 784 C CA . ALA A 1 103 ? -7.874 -1.096 8.562 1.00 95.56 103 ALA A CA 1
ATOM 785 C C . ALA A 1 103 ? -8.959 -2.096 8.992 1.00 95.56 103 ALA A C 1
ATOM 787 O O . ALA A 1 103 ? -9.313 -2.154 10.168 1.00 95.56 103 ALA A O 1
ATOM 788 N N . LEU A 1 104 ? -9.449 -2.918 8.059 1.00 94.62 104 LEU A N 1
ATOM 789 C CA . LEU A 1 104 ? -10.456 -3.944 8.335 1.00 94.62 104 LEU A CA 1
ATOM 790 C C . LEU A 1 104 ? -9.939 -5.007 9.307 1.00 94.62 104 LEU A C 1
ATOM 792 O O . LEU A 1 104 ? -10.678 -5.404 10.205 1.00 94.62 104 LEU A O 1
ATOM 796 N N . LEU A 1 105 ? -8.677 -5.424 9.166 1.00 93.06 105 LEU A N 1
ATOM 797 C CA . LEU A 1 105 ? -8.042 -6.363 10.087 1.00 93.06 105 LEU A CA 1
ATOM 798 C C . LEU A 1 105 ? -8.059 -5.815 11.519 1.00 93.06 105 LEU A C 1
ATOM 800 O O . LEU A 1 105 ? -8.546 -6.498 12.411 1.00 93.06 105 LEU A O 1
ATOM 804 N N . PHE A 1 106 ? -7.598 -4.578 11.729 1.00 91.44 106 PHE A N 1
ATOM 805 C CA . PHE A 1 106 ? -7.554 -3.977 13.066 1.00 91.44 106 PHE A CA 1
ATOM 806 C C . PHE A 1 106 ? -8.930 -3.671 13.659 1.00 91.44 106 PHE A C 1
ATOM 808 O O . PHE A 1 106 ? -9.070 -3.638 14.876 1.00 91.44 106 PHE A O 1
ATOM 815 N N . ILE A 1 107 ? -9.944 -3.428 12.827 1.00 90.88 107 ILE A N 1
ATOM 816 C CA . ILE A 1 107 ? -11.323 -3.239 13.298 1.00 90.88 107 ILE A CA 1
ATOM 817 C C . ILE A 1 107 ? -11.946 -4.577 13.731 1.00 90.88 107 ILE A C 1
ATOM 819 O O . ILE A 1 107 ? -12.784 -4.593 14.632 1.00 90.88 107 ILE A O 1
ATOM 823 N N . ALA A 1 108 ? -11.569 -5.685 13.087 1.00 87.31 108 ALA A N 1
ATOM 824 C CA . ALA A 1 108 ? -12.152 -7.006 13.323 1.00 87.31 108 ALA A CA 1
ATOM 825 C C . ALA A 1 108 ? -11.510 -7.794 14.483 1.00 87.31 108 ALA A C 1
ATOM 827 O O . ALA A 1 108 ? -12.108 -8.771 14.939 1.00 87.31 108 ALA A O 1
ATOM 828 N N . THR A 1 109 ? -10.315 -7.403 14.932 1.00 75.19 109 THR A N 1
ATOM 829 C CA . THR A 1 109 ? -9.555 -8.038 16.029 1.00 75.19 109 THR A CA 1
ATOM 830 C C . THR A 1 109 ? -9.732 -7.315 17.356 1.00 75.19 109 THR A C 1
ATOM 832 O O . THR A 1 109 ? -9.930 -8.007 18.378 1.00 75.19 109 THR A O 1
#

Sequence (109 aa):
MKRLLPPLAITGVTAGTLATLSFLKSLHCRTNFFASPNSYTHLCYSDIPALFGARGLDQGINPYSDPLNSMEYPVGTGYIASTIARFSDDFLTFFDLNAMAIALLFIAT

Radius of gyration: 16.17 Å; chains: 1; bounding box: 41×32×42 Å